Protein AF-A0A200QRQ3-F1 (afdb_monomer)

Sequence (101 aa):
MGGGEGSSSHSQDSCQMCEQKGHTGIECSWAYSRCKLTPCNGVRKIVIAKTEANYGRRFLRCQQPDCSGFQCLDDALGSVGSQSTQLSRHGGCFGCGEANH

Mean predicted aligned error: 14.2 Å

Radius of gyration: 20.04 Å; Cα contacts (8 Å, |Δi|>4): 119; chains: 1; bounding box: 43×42×82 Å

pLDDT: mean 74.53, std 18.21, range [42.75, 93.81]

Solvent-accessible surface area (backbone atoms only — not comparable to full-atom values): 6707 Å² total; per-residue (Å²): 135,86,81,79,79,78,76,74,78,75,72,73,66,45,11,86,75,77,63,45,68,92,42,50,56,90,67,32,81,68,50,66,25,72,38,87,47,85,91,48,86,34,39,16,38,71,43,68,39,83,46,86,95,44,58,74,42,50,27,36,33,35,71,43,89,95,44,86,44,68,44,54,41,66,60,57,57,52,60,68,65,63,77,78,75,79,94,73,86,84,82,86,90,84,87,78,89,78,90,83,136

Foldseek 3Di:
DDDPPPPPPPPQDAAPQQRHGDDHVVPDCQAQHAFPDPPGRFTWHWDADCDPVRHRFIKTDTPDPPDPRIDGSVVVVVVVVPPPDDPDDDDDDDPDDDDDD

Structure (mmCIF, N/CA/C/O backbone):
data_AF-A0A200QRQ3-F1
#
_entry.id   AF-A0A200QRQ3-F1
#
loop_
_atom_site.group_PDB
_atom_site.id
_atom_site.type_symbol
_atom_site.label_atom_id
_atom_site.label_alt_id
_atom_site.label_comp_id
_atom_site.label_asym_id
_atom_site.label_entity_id
_atom_site.label_seq_id
_atom_site.pdbx_PDB_ins_code
_atom_site.Cartn_x
_atom_site.Cartn_y
_atom_site.Cartn_z
_atom_site.occupancy
_atom_site.B_iso_or_equiv
_atom_site.auth_seq_id
_atom_site.auth_comp_id
_atom_site.auth_asym_id
_atom_site.auth_atom_id
_atom_site.pdbx_PDB_model_num
ATOM 1 N N . MET A 1 1 ? -24.636 11.695 47.098 1.00 45.88 1 MET A N 1
ATOM 2 C CA . MET A 1 1 ? -24.935 10.800 45.962 1.00 45.88 1 MET A CA 1
ATOM 3 C C . MET A 1 1 ? -23.869 11.066 44.916 1.00 45.88 1 MET A C 1
ATOM 5 O O . MET A 1 1 ? -23.836 12.164 44.382 1.00 45.88 1 MET A O 1
ATOM 9 N N . GLY A 1 2 ? -22.903 10.155 44.780 1.00 47.38 2 GLY A N 1
ATOM 10 C CA . GLY A 1 2 ? -21.741 10.344 43.912 1.00 47.38 2 GLY A CA 1
ATOM 11 C C . GLY A 1 2 ? -22.130 10.183 42.449 1.00 47.38 2 GLY A C 1
ATOM 12 O O . GLY A 1 2 ? -22.559 9.104 42.048 1.00 47.38 2 GLY A O 1
ATOM 13 N N . GLY A 1 3 ? -22.004 11.260 41.676 1.00 54.50 3 GLY A N 1
ATOM 14 C CA . GLY A 1 3 ? -22.045 11.212 40.220 1.00 54.50 3 GLY A CA 1
ATOM 15 C C . GLY A 1 3 ? -20.700 10.708 39.722 1.00 54.50 3 GLY A C 1
ATOM 16 O O . GLY A 1 3 ? -19.732 11.457 39.696 1.00 54.50 3 GLY A O 1
ATOM 17 N N . GLY A 1 4 ? -20.626 9.418 39.403 1.00 52.00 4 GLY A N 1
ATOM 18 C CA . GLY A 1 4 ? -19.502 8.867 38.662 1.00 52.00 4 GLY A CA 1
ATOM 19 C C . GLY A 1 4 ? -19.624 9.306 37.212 1.00 52.00 4 GLY A C 1
ATOM 20 O O . GLY A 1 4 ? -20.400 8.728 36.454 1.00 52.00 4 GLY A O 1
ATOM 21 N N . GLU A 1 5 ? -18.883 10.342 36.837 1.00 53.62 5 GLU A N 1
ATOM 22 C CA . GLU A 1 5 ? -18.636 10.680 35.442 1.00 53.62 5 GLU A CA 1
ATOM 23 C C . GLU A 1 5 ? -17.803 9.542 34.851 1.00 53.62 5 GLU A C 1
ATOM 25 O O . GLU A 1 5 ? -16.593 9.438 35.050 1.00 53.62 5 GLU A O 1
ATOM 30 N N . GLY A 1 6 ? -18.490 8.614 34.186 1.00 52.59 6 GLY A N 1
ATOM 31 C CA . GLY A 1 6 ? -17.858 7.633 33.326 1.00 52.59 6 GLY A CA 1
ATOM 32 C C . GLY A 1 6 ? -17.177 8.379 32.191 1.00 52.59 6 GLY A C 1
ATOM 33 O O . GLY A 1 6 ? -17.801 8.670 31.175 1.00 52.59 6 GLY A O 1
ATOM 34 N N . SER A 1 7 ? -15.901 8.709 32.380 1.00 54.25 7 SER A N 1
ATOM 35 C CA . SER A 1 7 ? -15.009 9.112 31.304 1.00 54.25 7 SER A CA 1
ATOM 36 C C . SER A 1 7 ? -14.908 7.939 30.342 1.00 54.25 7 SER A C 1
ATOM 38 O O . SER A 1 7 ? -14.098 7.030 30.521 1.00 54.25 7 SER A O 1
ATOM 40 N N . SER A 1 8 ? -15.783 7.934 29.341 1.00 53.16 8 SER A N 1
ATOM 41 C CA . SER A 1 8 ? -15.660 7.108 28.154 1.00 53.16 8 SER A CA 1
ATOM 42 C C . SER A 1 8 ? -14.322 7.453 27.518 1.00 53.16 8 SER A C 1
ATOM 44 O O . SER A 1 8 ? -14.210 8.427 26.774 1.00 53.16 8 SER A O 1
ATOM 46 N N . SER A 1 9 ? -13.287 6.685 27.852 1.00 50.34 9 SER A N 1
ATOM 47 C CA . SER A 1 9 ? -12.032 6.667 27.118 1.00 50.34 9 SER A CA 1
ATOM 48 C C . SER A 1 9 ? -12.365 6.258 25.690 1.00 50.34 9 SER A C 1
ATOM 50 O O . SER A 1 9 ? -12.402 5.077 25.357 1.00 50.34 9 SER A O 1
ATOM 52 N N . HIS A 1 10 ? -12.667 7.246 24.849 1.00 50.72 10 HIS A N 1
ATOM 53 C CA . HIS A 1 10 ? -12.646 7.120 23.404 1.00 50.72 10 HIS A CA 1
ATOM 54 C C . HIS A 1 10 ? -11.184 6.865 23.029 1.00 50.72 10 HIS A C 1
ATOM 56 O O . HIS A 1 10 ? -10.444 7.769 22.635 1.00 50.72 10 HIS A O 1
ATOM 62 N N . SER A 1 11 ? -10.752 5.616 23.185 1.00 57.25 11 SER A N 1
ATOM 63 C CA . SER A 1 11 ? -9.672 5.062 22.390 1.00 57.25 11 SER A CA 1
ATOM 64 C C . SER A 1 11 ? -10.154 5.210 20.957 1.00 57.25 11 SER A C 1
ATOM 66 O O . SER A 1 11 ? -10.984 4.442 20.493 1.00 57.25 11 SER A O 1
ATOM 68 N N . GLN A 1 12 ? -9.773 6.307 20.306 1.00 60.31 12 GLN A N 1
ATOM 69 C CA . GLN A 1 12 ? -10.039 6.504 18.890 1.00 60.31 12 GLN A CA 1
ATOM 70 C C . GLN A 1 12 ? -9.288 5.384 18.182 1.00 60.31 12 GLN A C 1
ATOM 72 O O . GLN A 1 12 ? -8.084 5.524 17.965 1.00 60.31 12 GLN A O 1
ATOM 77 N N . ASP A 1 13 ? -9.974 4.269 17.929 1.00 73.31 13 ASP A N 1
ATOM 78 C CA . ASP A 1 13 ? -9.401 3.084 17.314 1.00 73.31 13 ASP A CA 1
ATOM 79 C C . ASP A 1 13 ? -8.722 3.510 16.016 1.00 73.31 13 ASP A C 1
ATOM 81 O O . ASP A 1 13 ? -9.356 3.948 15.051 1.00 73.31 13 ASP A O 1
ATOM 85 N N . SER A 1 14 ? -7.393 3.478 16.028 1.00 86.50 14 SER A N 1
ATOM 86 C CA . SER A 1 14 ? -6.603 3.727 14.840 1.00 86.50 14 SER A CA 1
ATOM 87 C C . SER A 1 14 ? -6.701 2.513 13.927 1.00 86.50 14 SER A C 1
ATOM 89 O O . SER A 1 14 ? -6.819 1.360 14.361 1.00 86.50 14 SER A O 1
ATOM 91 N N . CYS A 1 15 ? -6.648 2.769 12.625 1.00 88.31 15 CYS A N 1
ATOM 92 C CA . CYS A 1 15 ? -6.609 1.720 11.630 1.00 88.31 15 CYS A CA 1
ATOM 93 C C . CYS A 1 15 ? -5.402 0.812 11.893 1.00 88.31 15 CYS A C 1
ATOM 95 O O . CYS A 1 15 ? -4.259 1.246 11.812 1.00 88.31 15 CYS A O 1
ATOM 97 N N . GLN A 1 16 ? -5.632 -0.476 12.146 1.00 86.38 16 GLN A N 1
ATOM 98 C CA . GLN A 1 16 ? -4.557 -1.435 12.454 1.00 86.38 16 GLN A CA 1
ATOM 99 C C . GLN A 1 16 ? -3.560 -1.626 11.292 1.00 86.38 16 GLN A C 1
ATOM 101 O O . GLN A 1 16 ? -2.463 -2.151 11.474 1.00 86.38 16 GLN A O 1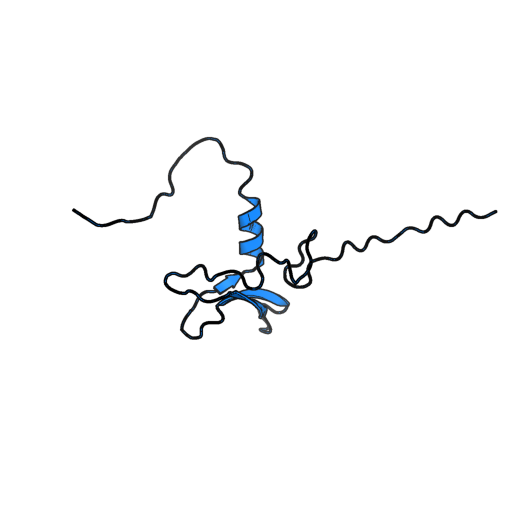
ATOM 106 N N . MET A 1 17 ? -3.942 -1.196 10.086 1.00 87.50 17 MET A N 1
ATOM 107 C CA . MET A 1 17 ? -3.146 -1.315 8.868 1.00 87.50 17 MET A CA 1
ATOM 108 C C . MET A 1 17 ? -2.240 -0.095 8.648 1.00 87.50 17 MET A C 1
ATOM 110 O O . MET A 1 17 ? -1.054 -0.268 8.369 1.00 87.50 17 MET A O 1
ATOM 114 N N . CYS A 1 18 ? -2.778 1.126 8.769 1.00 86.56 18 CYS A N 1
ATOM 115 C CA . CYS A 1 18 ? -2.046 2.366 8.472 1.00 86.56 18 CYS A CA 1
ATOM 116 C C . CYS A 1 18 ? -1.952 3.376 9.617 1.00 86.56 18 CYS A C 1
ATOM 118 O O . CYS A 1 18 ? -1.455 4.474 9.402 1.00 86.56 18 CYS A O 1
ATOM 120 N N . GLU A 1 19 ? -2.454 3.024 10.797 1.00 86.12 19 GLU A N 1
ATOM 121 C CA . GLU A 1 19 ? -2.439 3.808 12.041 1.00 86.12 19 GLU A CA 1
ATOM 122 C C . GLU A 1 19 ? -3.167 5.155 11.997 1.00 86.12 19 GLU A C 1
ATOM 124 O O . GLU A 1 19 ? -3.264 5.844 13.011 1.00 86.12 19 GLU A O 1
ATOM 129 N N . GLN A 1 20 ? -3.769 5.502 10.862 1.00 85.12 20 GLN A N 1
ATOM 130 C CA . GLN A 1 20 ? -4.614 6.677 10.752 1.00 85.12 20 GLN A CA 1
ATOM 131 C C . GLN A 1 20 ? -5.969 6.447 11.413 1.00 85.12 20 GLN A C 1
ATOM 133 O O . GLN A 1 20 ? -6.505 5.340 11.445 1.00 85.12 20 GLN A O 1
ATOM 138 N N . LYS A 1 21 ? -6.544 7.532 11.922 1.00 86.62 21 LYS A N 1
ATOM 139 C CA . LYS A 1 21 ? -7.878 7.546 12.522 1.00 86.62 21 LYS A CA 1
ATOM 140 C C . LYS A 1 21 ? -8.955 7.727 11.450 1.00 86.62 21 LYS A C 1
ATOM 142 O O . LYS A 1 21 ? -8.671 8.160 10.334 1.00 86.62 21 LYS A O 1
ATOM 147 N N . GLY A 1 22 ? -10.202 7.430 11.811 1.00 85.12 22 GLY A N 1
ATOM 148 C CA . GLY A 1 22 ? -11.373 7.715 10.974 1.00 85.12 22 GLY A CA 1
ATOM 149 C C . GLY A 1 22 ? -11.745 6.626 9.967 1.00 85.12 22 GLY A C 1
ATOM 150 O O . GLY A 1 22 ? -12.630 6.857 9.155 1.00 85.12 22 GLY A O 1
ATOM 151 N N . HIS A 1 23 ? -11.094 5.460 10.010 1.00 87.44 23 HIS A N 1
ATOM 152 C CA . HIS A 1 23 ? -11.494 4.284 9.237 1.00 87.44 23 HIS A CA 1
ATOM 153 C C . HIS A 1 23 ? -11.005 2.989 9.894 1.00 87.44 23 HIS A C 1
ATOM 155 O O . HIS A 1 23 ? -10.037 2.988 10.659 1.00 87.44 23 HIS A O 1
ATOM 161 N N . THR A 1 24 ? -11.652 1.873 9.562 1.00 87.00 24 THR A N 1
ATOM 162 C CA . THR A 1 24 ? -11.225 0.532 9.985 1.00 87.00 24 THR A CA 1
ATOM 163 C C . THR A 1 24 ? -10.228 -0.082 8.996 1.00 87.00 24 THR A C 1
ATOM 165 O O . THR A 1 24 ? -10.092 0.372 7.864 1.00 87.00 24 THR A O 1
ATOM 168 N N . GLY A 1 25 ? -9.535 -1.162 9.378 1.00 82.94 25 GLY A N 1
ATOM 169 C CA . GLY A 1 25 ? -8.571 -1.836 8.491 1.00 82.94 25 GLY A CA 1
ATOM 170 C C . GLY A 1 25 ? -9.152 -2.299 7.146 1.00 82.94 25 GLY A C 1
ATOM 171 O O . GLY A 1 25 ? -8.422 -2.349 6.158 1.00 82.94 25 GLY A O 1
ATOM 172 N N . ILE A 1 26 ? -10.455 -2.594 7.099 1.00 84.75 26 ILE A N 1
ATOM 173 C CA . ILE A 1 26 ? -11.181 -3.006 5.885 1.00 84.75 26 ILE A CA 1
ATOM 174 C C . ILE A 1 26 ? -11.380 -1.816 4.934 1.00 84.75 26 ILE A C 1
ATOM 176 O O . ILE A 1 26 ? -11.323 -1.975 3.719 1.00 84.75 26 ILE A O 1
ATOM 180 N N . GLU A 1 27 ? -11.547 -0.617 5.487 1.00 86.00 27 GLU A N 1
ATOM 181 C CA . GLU A 1 27 ? -11.771 0.638 4.761 1.00 86.00 27 GLU A CA 1
ATOM 182 C C . GLU A 1 27 ? -10.464 1.402 4.495 1.00 86.00 27 GLU A C 1
ATOM 184 O O . GLU A 1 27 ? -10.468 2.569 4.105 1.00 86.00 27 GLU A O 1
ATOM 189 N N . CYS A 1 28 ? -9.314 0.769 4.730 1.00 87.44 28 CYS A N 1
ATOM 190 C CA . CYS A 1 28 ? -8.026 1.420 4.580 1.00 87.44 28 CYS A CA 1
ATOM 191 C C . CYS A 1 28 ? -7.684 1.648 3.109 1.00 87.44 28 CYS A C 1
ATOM 193 O O . CYS A 1 28 ? -7.295 0.721 2.405 1.00 87.44 28 CYS A O 1
ATOM 195 N N . SER A 1 29 ? -7.701 2.911 2.679 1.00 86.69 29 SER A N 1
ATOM 196 C CA . SER A 1 29 ? -7.367 3.328 1.308 1.00 86.69 29 SER A CA 1
ATOM 197 C C . SER A 1 29 ? -5.958 2.937 0.845 1.00 86.69 29 SER A C 1
ATOM 199 O O . SER A 1 29 ? -5.655 2.997 -0.347 1.00 86.69 29 SER A O 1
ATOM 201 N N . TRP A 1 30 ? -5.072 2.567 1.772 1.00 86.69 30 TRP A N 1
ATOM 202 C CA . TRP A 1 30 ? -3.704 2.140 1.476 1.00 86.69 30 TRP A CA 1
ATOM 203 C C . TRP A 1 30 ? -3.580 0.627 1.347 1.00 86.69 30 TRP A C 1
ATOM 205 O O . TRP A 1 30 ? -2.874 0.143 0.451 1.00 86.69 30 TRP A O 1
ATOM 215 N N . ALA A 1 31 ? -4.278 -0.114 2.209 1.00 86.56 31 ALA A N 1
ATOM 216 C CA . ALA A 1 31 ? -4.331 -1.563 2.144 1.00 86.56 31 ALA A CA 1
ATOM 217 C C . ALA A 1 31 ? -5.073 -1.992 0.873 1.00 86.56 31 ALA A C 1
ATOM 219 O O . ALA A 1 31 ? -6.096 -1.423 0.512 1.00 86.56 31 ALA A O 1
ATOM 220 N N . TYR A 1 32 ? -4.529 -2.976 0.157 1.00 88.31 32 TYR A N 1
ATOM 221 C CA . TYR A 1 32 ? -5.121 -3.521 -1.073 1.00 88.31 32 TYR A CA 1
ATOM 222 C C . TYR A 1 32 ? -5.334 -2.497 -2.203 1.00 88.31 32 TYR A C 1
ATOM 224 O O . TYR A 1 32 ? -6.013 -2.784 -3.188 1.00 88.31 32 TYR A O 1
ATOM 232 N N . SER A 1 33 ? -4.704 -1.322 -2.112 1.00 89.38 33 SER A N 1
ATOM 233 C CA . SER A 1 33 ? -4.733 -0.308 -3.167 1.00 89.38 33 SER A CA 1
ATOM 234 C C . SER A 1 33 ? -4.024 -0.789 -4.436 1.00 89.38 33 SER A C 1
ATOM 236 O O . SER A 1 33 ? -3.135 -1.640 -4.383 1.00 89.38 33 SER A O 1
ATOM 238 N N . ARG A 1 34 ? -4.373 -0.233 -5.602 1.00 90.00 34 ARG A N 1
ATOM 239 C CA . ARG A 1 34 ? -3.714 -0.605 -6.867 1.00 90.00 34 ARG A CA 1
ATOM 240 C C . ARG A 1 34 ? -2.221 -0.278 -6.846 1.00 90.00 34 ARG A C 1
ATOM 242 O O . ARG A 1 34 ? -1.786 0.686 -6.205 1.00 90.00 34 ARG A O 1
ATOM 249 N N . CYS A 1 35 ? -1.431 -1.088 -7.545 1.00 90.50 35 CYS A N 1
ATOM 250 C CA . CYS A 1 35 ? -0.035 -0.784 -7.814 1.00 90.50 35 CYS A CA 1
ATOM 251 C C . CYS A 1 35 ? 0.067 0.509 -8.625 1.00 90.50 35 CYS A C 1
ATOM 253 O O . CYS A 1 35 ? -0.728 0.749 -9.528 1.00 90.50 35 CYS A O 1
ATOM 255 N N . LYS A 1 36 ? 1.044 1.347 -8.275 1.00 86.81 36 LYS A N 1
ATOM 256 C CA . LYS A 1 36 ? 1.317 2.603 -8.986 1.00 86.81 36 LYS A CA 1
ATOM 257 C C . LYS A 1 36 ? 2.291 2.421 -10.156 1.00 86.81 36 LYS A C 1
ATOM 259 O O . LYS A 1 36 ? 2.505 3.363 -10.905 1.00 86.81 36 LYS A O 1
ATOM 264 N N . LEU A 1 37 ? 2.915 1.247 -10.284 1.00 87.12 37 LEU A N 1
ATOM 265 C CA . LEU A 1 37 ? 3.886 0.965 -11.337 1.00 87.12 37 LEU A CA 1
ATOM 266 C C . LEU A 1 37 ? 3.152 0.477 -12.592 1.00 87.12 37 LEU A C 1
ATOM 268 O O . LEU A 1 37 ? 2.568 -0.600 -12.569 1.00 87.12 37 LEU A O 1
ATOM 272 N N . THR A 1 38 ? 3.199 1.221 -13.690 1.00 84.19 38 THR A N 1
ATOM 273 C CA . THR A 1 38 ? 2.657 0.776 -14.986 1.00 84.19 38 THR A CA 1
ATOM 274 C C . THR A 1 38 ? 3.633 -0.210 -15.646 1.00 84.19 38 THR A C 1
ATOM 276 O O . THR A 1 38 ? 4.838 0.026 -15.573 1.00 84.19 38 THR A O 1
ATOM 279 N N . PRO A 1 39 ? 3.176 -1.306 -16.290 1.00 87.50 39 PRO A N 1
ATOM 280 C CA . PRO A 1 39 ? 1.790 -1.726 -16.549 1.00 87.5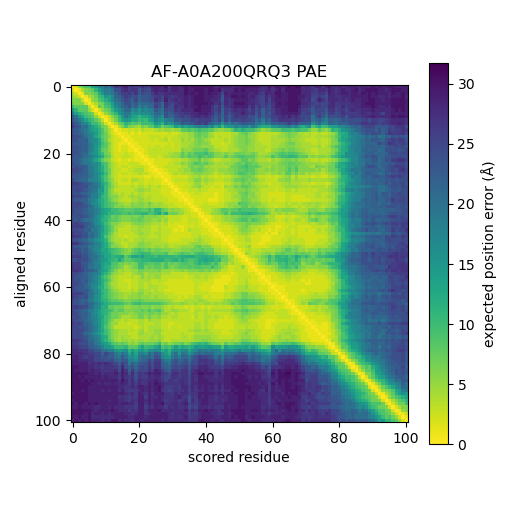0 39 PRO A CA 1
ATOM 281 C C . PRO A 1 39 ? 1.201 -2.682 -15.490 1.00 87.50 39 PRO A C 1
ATOM 283 O O . PRO A 1 39 ? 0.285 -3.449 -15.779 1.00 87.50 39 PRO A O 1
ATOM 286 N N . CYS A 1 40 ? 1.726 -2.694 -14.263 1.00 89.31 40 CYS A N 1
ATOM 287 C CA . CYS A 1 40 ? 1.293 -3.639 -13.238 1.00 89.31 40 CYS A CA 1
ATOM 288 C C . CYS A 1 40 ? -0.129 -3.336 -12.738 1.00 89.31 40 CYS A C 1
ATOM 29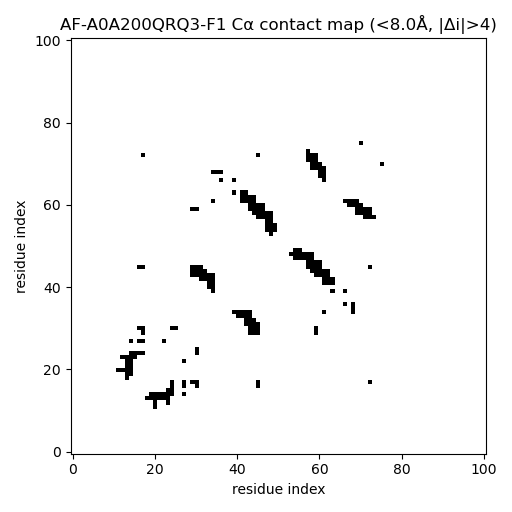0 O O . CYS A 1 40 ? -0.381 -2.325 -12.088 1.00 89.31 40 CYS A O 1
ATOM 292 N N . ASN A 1 41 ? -1.038 -4.293 -12.938 1.00 88.38 41 ASN A N 1
ATOM 293 C CA . ASN A 1 41 ? -2.410 -4.257 -12.415 1.00 88.38 41 ASN A CA 1
ATOM 294 C C . ASN A 1 41 ? -2.553 -4.958 -11.051 1.00 88.38 41 ASN A C 1
ATOM 296 O O . ASN A 1 41 ? -3.650 -5.325 -10.632 1.00 88.38 41 ASN A O 1
ATOM 300 N N . GLY A 1 42 ? -1.435 -5.190 -10.361 1.00 90.94 42 GLY A N 1
ATOM 301 C CA . GLY A 1 42 ? -1.416 -5.831 -9.053 1.00 90.94 42 GLY A CA 1
ATOM 302 C C . GLY A 1 42 ? -1.990 -4.957 -7.941 1.00 90.94 42 GLY A C 1
ATOM 303 O O . GLY A 1 42 ? -2.127 -3.740 -8.070 1.00 90.94 42 GLY A O 1
ATOM 304 N N . VAL A 1 43 ? -2.255 -5.582 -6.797 1.00 92.00 43 VAL A N 1
ATOM 305 C CA . VAL A 1 43 ? -2.614 -4.888 -5.554 1.00 92.00 43 VAL A CA 1
ATOM 306 C C . VAL A 1 43 ? -1.391 -4.734 -4.657 1.00 92.00 43 VAL A C 1
ATOM 308 O O . VAL A 1 43 ? -0.484 -5.570 -4.665 1.00 92.00 43 VAL A O 1
ATOM 311 N N . ARG A 1 44 ? -1.350 -3.653 -3.883 1.00 92.56 44 ARG A N 1
ATOM 312 C CA . ARG A 1 44 ? -0.334 -3.387 -2.866 1.00 92.56 44 ARG A CA 1
ATOM 313 C C . ARG A 1 44 ? -0.830 -3.867 -1.512 1.00 92.56 44 ARG A C 1
ATOM 315 O O . ARG A 1 44 ? -1.992 -3.694 -1.163 1.00 92.56 44 ARG A O 1
ATOM 322 N N . LYS A 1 45 ? 0.068 -4.456 -0.736 1.00 91.62 45 LYS A N 1
ATOM 323 C CA . LYS A 1 45 ? -0.170 -4.893 0.638 1.00 91.62 45 LYS A CA 1
ATOM 324 C C . LYS A 1 45 ? 0.745 -4.118 1.568 1.00 91.62 45 LYS A C 1
ATOM 326 O O . LYS A 1 45 ? 1.868 -3.789 1.186 1.00 91.62 45 LYS A O 1
ATOM 331 N N . ILE A 1 46 ? 0.262 -3.848 2.775 1.00 91.31 46 ILE A N 1
ATOM 332 C CA . ILE A 1 46 ? 1.097 -3.288 3.833 1.00 91.31 46 ILE A CA 1
ATOM 333 C C . ILE A 1 46 ? 1.891 -4.435 4.454 1.00 91.31 46 ILE A C 1
ATOM 335 O O . ILE A 1 46 ? 1.323 -5.445 4.863 1.00 91.31 46 ILE A O 1
ATOM 339 N N . VAL A 1 47 ? 3.209 -4.289 4.486 1.00 91.19 47 VAL A N 1
ATOM 340 C CA . VAL A 1 47 ? 4.144 -5.234 5.092 1.00 91.19 47 VAL A CA 1
ATOM 341 C C . VAL A 1 47 ? 4.932 -4.525 6.181 1.00 91.19 47 VAL A C 1
ATOM 343 O O . VAL A 1 47 ? 5.335 -3.376 6.015 1.00 91.19 47 VAL A O 1
ATOM 346 N N . ILE A 1 48 ? 5.150 -5.217 7.295 1.00 90.12 48 ILE A N 1
ATOM 347 C CA . ILE A 1 48 ? 5.978 -4.727 8.397 1.00 90.12 48 ILE A CA 1
ATOM 348 C C . ILE A 1 48 ? 7.380 -5.290 8.191 1.00 90.12 48 ILE A C 1
ATOM 350 O O . ILE A 1 48 ? 7.554 -6.508 8.073 1.00 90.12 48 ILE A O 1
ATOM 354 N N . ALA A 1 49 ? 8.377 -4.415 8.113 1.00 88.00 49 ALA A N 1
ATOM 355 C CA . ALA A 1 49 ? 9.760 -4.836 8.013 1.00 88.00 49 ALA A CA 1
ATOM 356 C C . ALA A 1 49 ? 10.203 -5.521 9.308 1.00 88.00 49 ALA A C 1
ATOM 358 O O . ALA A 1 49 ? 9.975 -5.037 10.416 1.00 88.00 49 ALA A O 1
ATOM 359 N N . LYS A 1 50 ? 10.858 -6.669 9.128 1.00 87.19 50 LYS A N 1
ATOM 360 C CA . LYS A 1 50 ? 11.461 -7.473 10.198 1.00 87.19 50 LYS A CA 1
ATOM 361 C C . LYS A 1 50 ? 12.986 -7.350 10.232 1.00 87.19 50 LYS A C 1
ATOM 363 O O . LYS A 1 50 ? 13.638 -8.076 10.964 1.00 87.19 50 LYS A O 1
ATOM 368 N N . THR A 1 51 ? 13.561 -6.500 9.386 1.00 83.88 51 THR A N 1
ATOM 369 C CA . THR A 1 51 ? 15.005 -6.270 9.320 1.00 83.88 51 THR A CA 1
ATOM 370 C C . THR A 1 51 ? 15.438 -5.319 10.426 1.00 83.88 51 THR A C 1
ATOM 372 O O . THR A 1 51 ? 14.789 -4.299 10.626 1.00 83.88 51 THR A O 1
ATOM 375 N N . GLU A 1 52 ? 16.564 -5.607 11.081 1.00 80.38 52 GLU A N 1
ATOM 376 C CA . GLU A 1 52 ? 17.102 -4.833 12.217 1.00 80.38 52 GLU A CA 1
ATOM 377 C C . GLU A 1 52 ? 17.149 -3.317 11.953 1.00 80.38 52 GLU A C 1
ATOM 379 O O . GLU A 1 52 ? 16.745 -2.516 12.788 1.00 80.38 52 GLU A O 1
ATOM 384 N N . ALA A 1 53 ? 17.554 -2.905 10.747 1.00 80.94 53 ALA A N 1
ATOM 385 C CA . ALA A 1 53 ? 17.659 -1.491 10.380 1.00 80.94 53 ALA A CA 1
ATOM 386 C C . ALA A 1 53 ? 16.305 -0.767 10.209 1.00 80.94 53 ALA A C 1
ATOM 388 O O . ALA A 1 53 ? 16.263 0.460 10.187 1.00 80.94 53 ALA A O 1
ATOM 389 N N . ASN A 1 54 ? 15.203 -1.499 10.022 1.00 78.12 54 ASN A N 1
ATOM 390 C CA . ASN A 1 54 ? 13.875 -0.938 9.746 1.00 78.12 54 ASN A CA 1
ATOM 391 C C . ASN A 1 54 ? 12.772 -1.643 10.549 1.00 78.12 54 ASN A C 1
ATOM 393 O O . ASN A 1 54 ? 11.621 -1.674 10.113 1.00 78.12 54 ASN A O 1
ATOM 397 N N . TYR A 1 55 ? 13.113 -2.234 11.693 1.00 8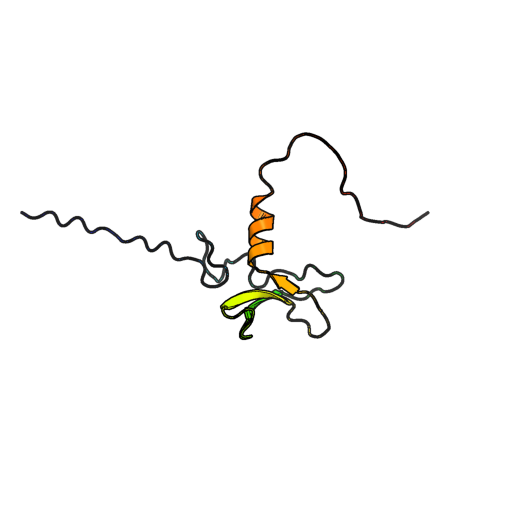6.81 55 TYR A N 1
ATOM 398 C CA . TYR A 1 55 ? 12.194 -3.074 12.448 1.00 86.81 55 TYR A CA 1
ATOM 399 C C . TYR A 1 55 ? 10.925 -2.297 12.820 1.00 86.81 55 TYR A C 1
ATOM 401 O O . TYR A 1 55 ? 10.990 -1.187 13.346 1.00 86.81 55 TYR A O 1
ATOM 409 N N . GLY A 1 56 ? 9.761 -2.861 12.494 1.00 85.00 56 GLY A N 1
ATOM 410 C CA . GLY A 1 56 ? 8.461 -2.245 12.775 1.00 85.00 56 GLY A CA 1
ATOM 411 C C . GLY A 1 56 ? 7.993 -1.203 11.752 1.00 85.00 56 GLY A C 1
ATOM 412 O O . GLY A 1 56 ? 6.821 -0.833 11.774 1.00 85.00 56 GLY A O 1
ATOM 413 N N . ARG A 1 57 ? 8.841 -0.770 10.806 1.00 88.31 57 ARG A N 1
ATOM 414 C CA . ARG A 1 57 ? 8.415 0.155 9.740 1.00 88.31 57 ARG A CA 1
ATOM 415 C C . ARG A 1 57 ? 7.472 -0.527 8.758 1.00 88.31 57 ARG A C 1
ATOM 417 O O . ARG A 1 57 ? 7.657 -1.694 8.403 1.00 88.31 57 ARG A O 1
ATOM 424 N N . ARG A 1 58 ? 6.473 0.222 8.291 1.00 90.00 58 ARG A N 1
ATOM 425 C CA . ARG A 1 58 ? 5.446 -0.265 7.367 1.00 90.00 58 ARG A CA 1
ATOM 426 C C . ARG A 1 58 ? 5.733 0.184 5.942 1.00 90.00 58 ARG A C 1
ATOM 428 O O . ARG A 1 58 ? 6.055 1.339 5.682 1.00 90.00 58 ARG A O 1
ATOM 435 N N . PHE A 1 59 ? 5.546 -0.731 5.003 1.00 91.31 59 PHE A N 1
ATOM 436 C CA . PHE A 1 59 ? 5.780 -0.491 3.586 1.00 91.31 59 PHE A CA 1
ATOM 437 C C . PHE A 1 59 ? 4.623 -1.020 2.751 1.00 91.31 59 PHE A C 1
ATOM 439 O O . PHE A 1 59 ? 4.034 -2.048 3.062 1.00 91.31 59 PHE A 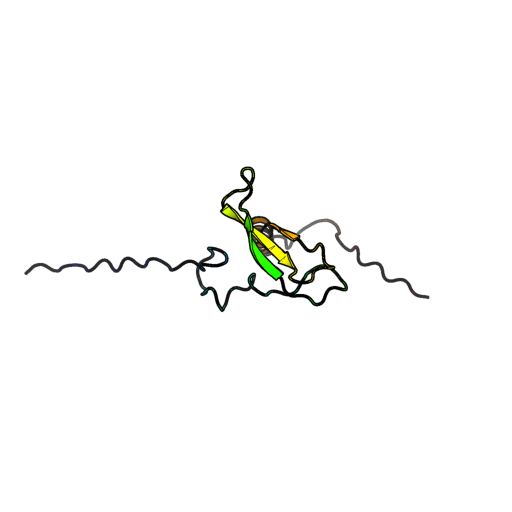O 1
ATOM 446 N N . LEU A 1 60 ? 4.323 -0.342 1.654 1.00 91.62 60 LEU A N 1
ATOM 447 C CA . LEU A 1 60 ? 3.421 -0.789 0.606 1.00 91.62 6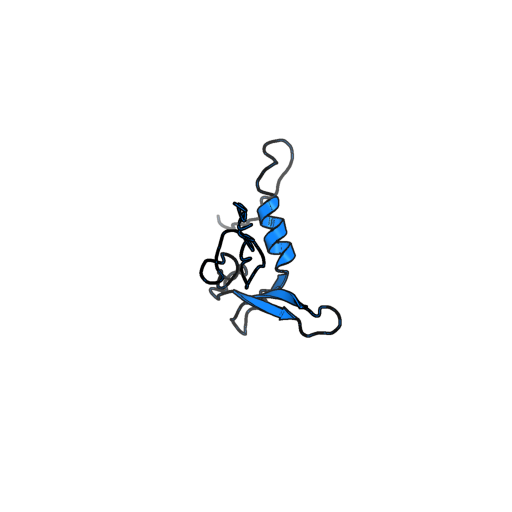0 LEU A CA 1
ATOM 448 C C . LEU A 1 60 ? 4.227 -1.552 -0.441 1.00 91.62 60 LEU A C 1
ATOM 450 O O . LEU A 1 60 ? 5.040 -0.959 -1.147 1.00 91.62 60 LEU A O 1
ATOM 454 N N . ARG A 1 61 ? 3.974 -2.853 -0.580 1.00 92.44 61 ARG A N 1
ATOM 455 C CA . ARG A 1 61 ? 4.607 -3.703 -1.597 1.00 92.44 61 ARG A CA 1
ATOM 456 C C . ARG A 1 61 ? 3.559 -4.296 -2.525 1.00 92.44 61 ARG A C 1
ATOM 458 O O . ARG A 1 61 ? 2.524 -4.768 -2.057 1.00 92.44 61 ARG A O 1
ATOM 465 N N . CYS A 1 62 ? 3.815 -4.295 -3.830 1.00 93.81 62 CYS A N 1
ATOM 466 C CA . CYS A 1 62 ? 2.969 -5.020 -4.772 1.00 93.81 62 CYS A CA 1
ATOM 467 C C . CYS A 1 62 ? 3.006 -6.531 -4.490 1.00 93.81 62 CYS A C 1
ATOM 469 O O . CYS A 1 62 ? 4.052 -7.085 -4.162 1.00 93.81 62 CYS A O 1
ATOM 471 N N . GLN A 1 63 ? 1.861 -7.200 -4.616 1.00 92.25 63 GLN A N 1
ATOM 472 C CA . GLN A 1 63 ? 1.773 -8.654 -4.481 1.00 92.25 63 GLN A CA 1
ATOM 473 C C . GLN A 1 63 ? 2.347 -9.400 -5.697 1.00 92.25 63 GLN A C 1
ATOM 475 O O . GLN A 1 63 ? 2.689 -10.572 -5.573 1.00 92.25 63 GLN A O 1
ATOM 480 N N . GLN A 1 64 ? 2.425 -8.751 -6.861 1.00 90.31 64 GLN A N 1
ATOM 481 C CA . GLN A 1 64 ? 2.908 -9.394 -8.081 1.00 90.31 64 GLN A CA 1
ATOM 482 C C . GLN A 1 64 ? 4.411 -9.700 -7.967 1.00 90.31 64 GLN A C 1
ATOM 484 O O . GLN A 1 64 ? 5.170 -8.788 -7.628 1.00 90.31 64 GLN A O 1
ATOM 489 N N . PRO A 1 65 ? 4.851 -10.941 -8.246 1.00 86.25 65 PRO A N 1
ATOM 490 C CA . PRO A 1 65 ? 6.252 -11.336 -8.103 1.00 86.25 65 PRO A CA 1
ATOM 491 C C . PRO A 1 65 ? 7.170 -10.585 -9.077 1.00 86.25 65 PRO A C 1
ATOM 493 O O . PRO A 1 65 ? 8.273 -10.205 -8.697 1.00 86.25 65 PRO A O 1
ATOM 496 N N . ASP A 1 66 ? 6.678 -10.280 -10.280 1.00 88.38 66 ASP A N 1
ATOM 497 C CA . ASP A 1 66 ? 7.413 -9.553 -11.323 1.00 88.38 66 ASP A CA 1
ATOM 498 C C . ASP A 1 66 ? 7.357 -8.023 -11.156 1.00 88.38 66 ASP A C 1
ATOM 500 O O . ASP A 1 66 ? 7.830 -7.272 -12.007 1.00 88.38 66 ASP A O 1
ATOM 504 N N . CYS A 1 67 ? 6.757 -7.526 -10.067 1.00 89.62 67 CYS A N 1
ATOM 505 C CA . CYS A 1 67 ? 6.630 -6.099 -9.804 1.00 89.62 67 CYS A CA 1
ATOM 506 C C . CYS A 1 67 ? 7.503 -5.669 -8.622 1.00 89.62 67 CYS A C 1
ATOM 508 O O . CYS A 1 67 ? 7.262 -6.031 -7.470 1.00 89.62 67 CYS A O 1
ATOM 510 N N . SER A 1 68 ? 8.457 -4.780 -8.892 1.00 88.81 68 SER A N 1
ATOM 511 C CA . SER A 1 68 ? 9.301 -4.131 -7.881 1.00 88.81 68 SER A CA 1
ATOM 512 C C . SER A 1 68 ? 8.618 -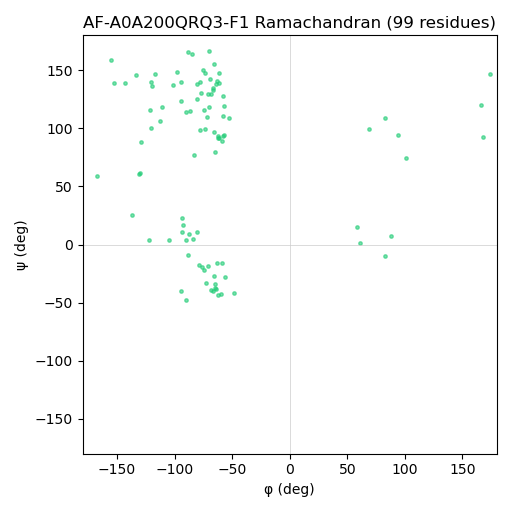2.952 -7.172 1.00 88.81 68 SER A C 1
ATOM 514 O O . SER A 1 68 ? 9.268 -2.206 -6.443 1.00 88.81 68 SER A O 1
ATOM 516 N N . GLY A 1 69 ? 7.305 -2.774 -7.363 1.00 86.38 69 GLY A N 1
ATOM 517 C CA . GLY A 1 69 ? 6.533 -1.689 -6.766 1.00 86.38 69 GLY A CA 1
ATOM 518 C C . GLY A 1 69 ? 6.614 -1.707 -5.239 1.00 86.38 69 GLY A C 1
ATOM 519 O O . GLY A 1 69 ? 6.040 -2.583 -4.585 1.00 86.38 69 GLY A O 1
ATOM 520 N N . PHE A 1 70 ? 7.301 -0.710 -4.685 1.00 90.06 70 PHE A N 1
ATOM 521 C CA . PHE A 1 70 ? 7.568 -0.561 -3.261 1.00 90.06 70 PHE A CA 1
ATOM 522 C C . PHE A 1 70 ? 7.511 0.916 -2.860 1.00 90.06 70 PHE A C 1
ATOM 524 O O . PHE A 1 70 ? 7.980 1.782 -3.594 1.00 90.06 70 PHE A O 1
ATOM 531 N N . GLN A 1 71 ? 6.918 1.212 -1.707 1.00 90.94 71 GLN A N 1
ATOM 532 C CA . GLN A 1 71 ? 6.810 2.567 -1.167 1.00 90.94 71 GLN A CA 1
ATOM 533 C C . GLN A 1 71 ? 6.730 2.499 0.361 1.00 90.94 71 GLN A C 1
ATOM 535 O O . GLN A 1 71 ? 6.032 1.643 0.897 1.00 90.94 71 GLN A O 1
ATOM 540 N N . CYS A 1 72 ? 7.412 3.393 1.074 1.00 90.94 72 CYS A N 1
ATOM 541 C CA . CYS A 1 72 ? 7.218 3.548 2.516 1.00 90.94 72 CYS A CA 1
ATOM 542 C C . CYS A 1 72 ? 5.791 4.034 2.807 1.00 90.94 72 CYS A C 1
ATOM 544 O O . CYS A 1 72 ? 5.260 4.874 2.075 1.00 90.94 72 CYS A O 1
ATOM 546 N N . LEU A 1 73 ? 5.146 3.478 3.836 1.00 89.62 73 LEU A N 1
ATOM 547 C CA . LEU A 1 73 ? 3.774 3.857 4.165 1.00 89.62 73 LEU A CA 1
ATOM 548 C C . LEU A 1 73 ? 3.702 5.311 4.651 1.00 89.62 73 LEU A C 1
ATOM 550 O O . LEU A 1 73 ? 2.804 6.034 4.229 1.00 89.62 73 LEU A O 1
ATOM 554 N N . ASP A 1 74 ? 4.675 5.749 5.450 1.00 87.44 74 ASP A N 1
ATOM 555 C CA . ASP A 1 74 ? 4.774 7.126 5.942 1.00 87.44 74 ASP A CA 1
ATOM 556 C C . ASP A 1 74 ? 4.880 8.150 4.802 1.00 87.44 74 ASP A C 1
ATOM 558 O O . ASP A 1 74 ? 4.171 9.150 4.813 1.00 87.44 74 ASP A O 1
ATOM 562 N N . ASP A 1 75 ? 5.674 7.882 3.760 1.00 88.38 75 ASP A N 1
ATOM 563 C CA . ASP A 1 75 ? 5.763 8.750 2.573 1.00 88.38 75 ASP A CA 1
ATOM 564 C C . ASP A 1 75 ? 4.437 8.834 1.803 1.00 88.38 75 ASP A C 1
ATOM 566 O O . ASP A 1 75 ? 4.040 9.890 1.297 1.00 88.38 75 ASP A O 1
ATOM 570 N N . ALA A 1 76 ? 3.726 7.707 1.713 1.00 85.31 76 ALA A N 1
ATOM 571 C CA . ALA A 1 76 ? 2.393 7.650 1.126 1.00 85.31 76 ALA A CA 1
ATOM 572 C C . ALA A 1 76 ? 1.396 8.509 1.927 1.00 85.31 76 ALA A C 1
ATOM 574 O O . ALA A 1 76 ? 0.632 9.275 1.335 1.00 85.31 76 ALA A O 1
ATOM 575 N N . LEU A 1 77 ? 1.451 8.426 3.259 1.00 84.19 77 LEU A N 1
ATOM 576 C CA . LEU A 1 77 ? 0.639 9.226 4.176 1.00 84.19 77 LEU A CA 1
ATOM 577 C C . LEU A 1 77 ? 1.014 10.717 4.152 1.00 84.19 77 LEU A C 1
ATOM 579 O O . LEU A 1 77 ? 0.130 11.569 4.158 1.00 84.19 77 LEU A O 1
ATOM 583 N N . GLY A 1 78 ? 2.298 11.055 4.061 1.00 76.06 78 GLY A N 1
ATOM 584 C CA . GLY A 1 78 ? 2.761 12.438 3.936 1.00 76.06 78 GLY A CA 1
ATOM 585 C C . GLY A 1 78 ? 2.315 13.083 2.623 1.00 76.06 78 GLY A C 1
ATOM 586 O O . GLY A 1 78 ? 1.887 14.235 2.605 1.00 76.06 78 GLY A O 1
ATOM 587 N N . SER A 1 79 ? 2.301 12.312 1.531 1.00 63.25 79 SER A N 1
ATOM 588 C CA . SER A 1 79 ? 1.875 12.800 0.212 1.00 63.25 79 SER A CA 1
ATOM 589 C C . SER A 1 79 ? 0.390 13.183 0.143 1.00 63.25 79 SER A C 1
ATOM 591 O O . SER A 1 79 ? 0.023 14.040 -0.659 1.00 63.25 79 SER A O 1
ATOM 593 N N . VAL A 1 80 ? -0.486 12.586 0.965 1.00 57.41 80 VAL A N 1
ATOM 594 C CA . VAL A 1 80 ? -1.905 13.000 1.026 1.00 57.41 80 VAL A CA 1
ATOM 595 C C . VAL A 1 80 ? -2.121 14.274 1.848 1.00 57.41 80 VAL A C 1
ATOM 597 O O . VAL A 1 80 ? -3.131 14.945 1.652 1.00 57.41 80 VAL A O 1
ATOM 600 N N . GLY A 1 81 ? -1.160 14.662 2.694 1.00 46.78 81 GLY A N 1
ATOM 601 C CA . GLY A 1 81 ? -1.184 15.925 3.439 1.00 46.78 81 GLY A CA 1
ATOM 602 C C . GLY A 1 81 ? -0.840 17.163 2.600 1.00 46.78 81 GLY A C 1
ATOM 603 O O . GLY A 1 81 ? -1.216 18.272 2.966 1.00 46.78 81 GLY A O 1
ATOM 604 N N . SER A 1 82 ? -0.181 16.998 1.449 1.00 42.75 82 SER A N 1
ATOM 605 C CA . SER A 1 82 ? 0.266 18.121 0.606 1.00 42.75 82 SER A CA 1
ATOM 606 C C . SER A 1 82 ? -0.740 18.573 -0.461 1.00 42.75 82 SER A C 1
ATOM 608 O O . SER A 1 82 ? -0.435 19.479 -1.230 1.00 42.75 82 SER A O 1
ATOM 610 N N . GLN A 1 83 ? -1.949 18.004 -0.518 1.00 44.09 83 GLN A N 1
ATOM 611 C CA . GLN A 1 83 ? -2.981 18.452 -1.470 1.00 44.09 83 GLN A CA 1
ATOM 612 C C . GLN A 1 83 ? -3.864 19.603 -0.967 1.00 44.09 83 GLN A C 1
ATOM 614 O O . GLN A 1 83 ? -4.819 19.978 -1.641 1.00 44.09 83 GLN A O 1
ATOM 619 N N . SER A 1 84 ? -3.535 20.217 0.171 1.00 43.62 84 SER A N 1
ATOM 620 C CA . SER A 1 84 ? -4.276 21.373 0.682 1.00 43.62 84 SER A CA 1
ATOM 621 C C . SER A 1 84 ? -3.340 22.514 1.067 1.00 43.62 84 SER A C 1
ATOM 623 O O . SER A 1 84 ? -3.220 22.880 2.226 1.00 43.62 84 SER A O 1
ATOM 625 N N . THR A 1 85 ? -2.586 23.018 0.090 1.00 45.81 85 THR A N 1
ATOM 626 C CA . THR A 1 85 ? -2.183 24.430 -0.065 1.00 45.81 85 THR A CA 1
ATOM 627 C C . THR A 1 85 ? -1.095 24.496 -1.123 1.00 45.81 85 THR A C 1
ATOM 629 O O . THR A 1 85 ? 0.070 24.347 -0.805 1.00 45.81 85 THR A O 1
ATOM 632 N N . GLN A 1 86 ? -1.464 24.717 -2.384 1.00 45.22 86 GLN A N 1
ATOM 633 C CA . GLN A 1 86 ? -0.673 25.518 -3.333 1.00 45.22 86 GLN A CA 1
ATOM 634 C C . GLN A 1 86 ? -1.532 25.826 -4.563 1.00 45.22 86 GLN A C 1
ATOM 636 O O . GLN A 1 86 ? -1.192 25.542 -5.706 1.00 45.22 86 GLN A O 1
ATOM 641 N N . LEU A 1 87 ? -2.662 26.494 -4.319 1.00 50.16 87 LEU A N 1
ATOM 642 C CA . LEU A 1 87 ? -3.204 27.412 -5.309 1.00 50.16 87 LEU A CA 1
ATOM 643 C C . LEU A 1 87 ? -2.471 28.746 -5.125 1.00 50.16 87 LEU A C 1
ATOM 645 O O . LEU A 1 87 ? -2.985 29.635 -4.457 1.00 50.16 87 LEU A O 1
ATOM 649 N N . SER A 1 88 ? -1.229 28.844 -5.613 1.00 51.91 88 SE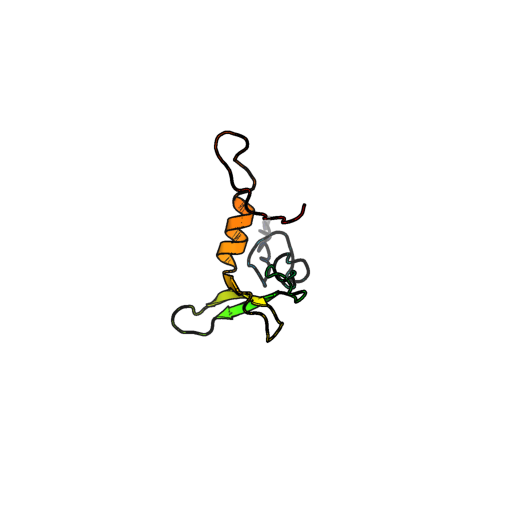R A N 1
ATOM 650 C CA . SER A 1 88 ? -0.615 30.080 -6.132 1.00 51.91 88 SER A CA 1
ATOM 651 C C . SER A 1 88 ? 0.899 29.954 -6.302 1.00 51.91 88 SER A C 1
ATOM 653 O O . SER A 1 88 ? 1.644 29.871 -5.332 1.00 51.91 88 SER A O 1
ATOM 655 N N . ARG A 1 89 ? 1.297 30.145 -7.564 1.00 50.38 89 ARG A N 1
ATOM 656 C CA . ARG A 1 89 ? 2.599 30.602 -8.067 1.00 50.38 89 ARG A CA 1
ATOM 657 C C . ARG A 1 89 ? 3.717 29.561 -8.214 1.00 50.38 89 ARG A C 1
ATOM 659 O O . ARG A 1 89 ? 4.429 29.227 -7.282 1.00 50.38 89 ARG A O 1
ATOM 666 N N . HIS A 1 90 ? 3.961 29.311 -9.503 1.00 46.59 90 HIS A N 1
ATOM 667 C CA . HIS A 1 90 ? 5.250 29.044 -10.141 1.00 46.59 90 HIS A CA 1
ATOM 668 C C . HIS A 1 90 ? 5.675 27.574 -10.309 1.00 46.59 90 HIS A C 1
ATOM 670 O O . HIS A 1 90 ? 6.382 27.007 -9.491 1.00 46.59 90 HIS A O 1
ATOM 676 N N . GLY A 1 91 ? 5.357 27.036 -11.495 1.00 45.62 91 GLY A N 1
ATOM 677 C CA . GLY A 1 91 ? 6.378 26.366 -12.307 1.00 45.62 91 GLY A CA 1
ATOM 678 C C . GLY A 1 91 ? 6.427 24.839 -12.287 1.00 45.62 91 GLY A C 1
ATOM 679 O O . GLY A 1 91 ? 7.376 24.272 -11.772 1.00 45.62 91 GLY A O 1
ATOM 680 N N . GLY A 1 92 ? 5.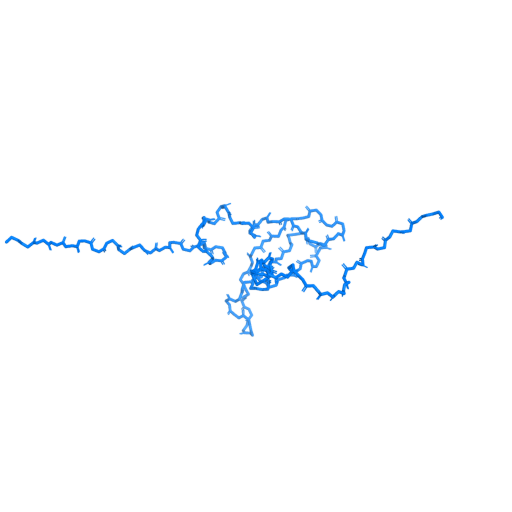471 24.206 -12.973 1.00 48.88 92 GLY A N 1
ATOM 681 C CA . GLY A 1 92 ? 5.739 23.093 -13.896 1.00 48.88 92 GLY A CA 1
ATOM 682 C C . GLY A 1 92 ? 6.211 21.747 -13.331 1.00 48.88 92 GLY A C 1
ATOM 683 O O . GLY A 1 92 ? 7.403 21.499 -13.208 1.00 48.88 92 GLY A O 1
ATOM 684 N N . CYS A 1 93 ? 5.278 20.801 -13.200 1.00 52.41 93 CYS A N 1
ATOM 685 C CA . CYS A 1 93 ? 5.559 19.377 -13.393 1.00 52.41 93 CYS A CA 1
ATOM 686 C C . CYS A 1 93 ? 4.514 18.808 -14.363 1.00 52.41 93 CYS A C 1
ATOM 688 O O . CYS A 1 93 ? 3.444 18.362 -13.960 1.00 52.41 93 CYS A O 1
ATOM 690 N N . PHE A 1 94 ? 4.818 18.888 -15.659 1.00 45.03 94 PHE A N 1
ATOM 691 C CA . PHE A 1 94 ? 4.171 18.101 -16.706 1.00 45.03 94 PHE A CA 1
ATOM 692 C C . PHE A 1 94 ? 5.269 17.283 -17.377 1.00 45.03 94 PHE A C 1
ATOM 694 O O . PHE A 1 94 ? 6.045 17.792 -18.179 1.00 45.03 94 PHE A O 1
ATOM 701 N N . GLY A 1 95 ? 5.355 16.019 -16.984 1.00 49.72 95 GLY A N 1
ATOM 702 C CA . GLY A 1 95 ? 6.223 15.018 -17.585 1.00 49.72 95 GLY A CA 1
ATOM 703 C C . GLY A 1 95 ? 5.415 13.768 -17.898 1.00 49.72 95 GLY A C 1
ATOM 704 O O . GLY A 1 95 ? 5.686 12.713 -17.339 1.00 49.72 95 GLY A O 1
ATOM 705 N N . CYS A 1 96 ? 4.408 13.900 -18.761 1.00 49.66 96 CYS A N 1
ATOM 706 C CA . CYS A 1 96 ? 3.834 12.771 -19.486 1.00 49.66 96 CYS A CA 1
ATOM 707 C C . CYS A 1 96 ? 4.193 12.986 -20.953 1.00 49.66 96 CYS A C 1
ATOM 709 O O . CYS A 1 96 ? 3.678 13.899 -21.593 1.00 49.66 96 CYS A O 1
ATOM 711 N N . GLY A 1 97 ? 5.148 12.202 -21.449 1.00 50.84 97 GLY A N 1
ATOM 712 C CA . GLY A 1 97 ? 5.424 12.138 -22.874 1.00 50.84 97 GLY A CA 1
ATOM 713 C C . GLY A 1 97 ? 4.283 11.418 -23.581 1.00 50.84 97 GLY A C 1
ATOM 714 O O . GLY A 1 97 ? 3.935 10.304 -23.200 1.00 50.84 97 GLY A O 1
ATOM 715 N N . GLU A 1 98 ? 3.754 12.030 -24.632 1.00 44.28 98 GLU A N 1
ATOM 716 C CA . GLU A 1 98 ? 3.025 11.322 -25.677 1.00 44.28 98 GLU A CA 1
ATOM 717 C C . GLU A 1 98 ? 3.732 11.598 -27.002 1.00 44.28 98 GLU A C 1
ATOM 719 O O . GLU A 1 98 ? 3.842 12.733 -27.459 1.00 44.28 98 GLU A O 1
ATOM 724 N N . ALA A 1 99 ? 4.273 10.531 -27.583 1.00 55.78 99 ALA A N 1
ATOM 725 C CA . ALA A 1 99 ? 4.634 10.486 -28.986 1.00 55.78 99 ALA A CA 1
ATOM 726 C C . ALA A 1 99 ? 3.353 10.284 -29.804 1.00 55.78 99 ALA A C 1
ATOM 728 O O . ALA A 1 99 ? 2.616 9.348 -29.494 1.00 55.78 99 ALA A O 1
ATOM 729 N N . ASN A 1 100 ? 3.115 11.093 -30.844 1.00 46.16 100 ASN A N 1
ATOM 730 C CA . ASN A 1 100 ? 2.677 10.678 -32.190 1.00 46.16 100 ASN A CA 1
ATOM 731 C C . ASN A 1 100 ? 2.369 11.894 -33.089 1.00 46.16 100 ASN A C 1
ATOM 733 O O . ASN A 1 100 ? 1.816 12.871 -32.598 1.00 46.16 100 ASN A O 1
ATOM 737 N N . HIS A 1 101 ? 2.655 11.698 -34.387 1.00 47.88 101 HIS A N 1
ATOM 738 C CA . HIS A 1 101 ? 2.474 12.517 -35.605 1.00 47.88 101 HIS A CA 1
ATOM 739 C C . HIS A 1 101 ? 3.372 13.746 -35.821 1.00 47.88 101 HIS A C 1
ATOM 741 O O . HIS A 1 101 ? 3.087 14.841 -35.295 1.00 47.88 101 HIS A O 1
#

Organism: Macleaya cordata (NCBI:txid56857)

Secondary structure (DSSP, 8-state):
---------------TTT--SSS-GGG-SSTTPBPSSTT--PBEEEEE--SGGGTT-EEEEES-TT---EEEHHHHHHHHHTTSS--S-------------

Nearest PDB structures (foldseek):
  6ogj-assembly1_A  TM=4.173E-01  e=3.842E-01  Homo sapiens
  6ogk-assembly1_A  TM=4.020E-01  e=3.601E-01  Homo sapiens
  6ogj-assembly1_B  TM=4.266E-01  e=5.312E-01  Homo sapiens
  7d8k-assembly1_A  TM=2.546E-01  e=8.614E+00  Arabidopsis thaliana